Protein AF-A0A9P6JEP7-F1 (afdb_monomer_lite)

Organism: Mortierella alpina (NCBI:txid64518)

pLDDT: mean 87.87, std 16.1, range [38.59, 98.5]

Foldseek 3Di:
DFKWKAPPVPPFTFTQDDDPPCVCVVDDVPDDDDRDDDQLDAWFKMKMKDWDQDQDDQGDIDMDIDIDTDPHHLFGKDKHFGDQDASPDDPHHDADHHNDPPDCRVVVVVVVTDIDMDTHDRPPPPPPPDDDDDDD

Structure (mmCIF, N/CA/C/O backbone):
data_AF-A0A9P6JEP7-F1
#
_entry.id   AF-A0A9P6JEP7-F1
#
loop_
_atom_site.group_PDB
_atom_site.id
_atom_site.type_symbol
_atom_site.label_atom_id
_atom_site.label_alt_id
_atom_site.label_comp_id
_atom_site.label_asym_id
_atom_site.label_entity_id
_atom_site.label_seq_id
_atom_site.pdbx_PDB_ins_code
_atom_site.Cartn_x
_atom_site.Cartn_y
_atom_site.Cartn_z
_atom_site.occupancy
_atom_site.B_iso_or_equiv
_atom_site.auth_seq_id
_atom_site.auth_comp_id
_atom_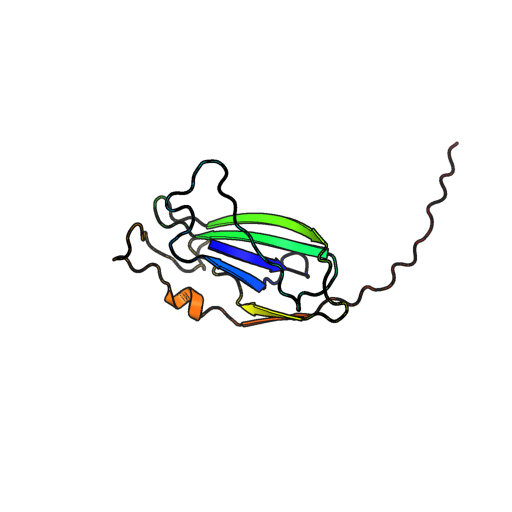site.auth_asym_id
_atom_site.auth_atom_id
_atom_site.pdbx_PDB_model_num
ATOM 1 N N . MET A 1 1 ? 1.579 0.032 -7.968 1.00 92.31 1 MET A N 1
ATOM 2 C CA . MET A 1 1 ? 1.018 1.164 -7.193 1.00 92.31 1 MET A CA 1
ATOM 3 C C . MET A 1 1 ? 0.014 0.610 -6.207 1.00 92.31 1 MET A C 1
ATOM 5 O O . MET A 1 1 ? -0.682 -0.345 -6.538 1.00 92.31 1 MET A O 1
ATOM 9 N N . GLY A 1 2 ? -0.042 1.158 -5.004 1.00 96.25 2 GLY A N 1
ATOM 10 C CA . GLY A 1 2 ? -0.957 0.710 -3.965 1.00 96.25 2 GLY A CA 1
ATOM 11 C C . GLY A 1 2 ? -1.581 1.881 -3.229 1.00 96.25 2 GLY A C 1
ATOM 12 O O . GLY A 1 2 ? -1.038 2.985 -3.230 1.00 96.25 2 GLY A O 1
ATOM 13 N N . TRP A 1 3 ? -2.714 1.603 -2.599 1.00 98.06 3 TRP A N 1
ATOM 14 C CA . TRP A 1 3 ? -3.351 2.493 -1.642 1.00 98.06 3 TRP A CA 1
ATOM 15 C C . TRP A 1 3 ? -3.611 1.729 -0.360 1.00 98.06 3 TRP A C 1
ATOM 17 O O . TRP A 1 3 ? -4.087 0.591 -0.413 1.00 98.06 3 TRP A O 1
ATOM 27 N N . ALA A 1 4 ? -3.286 2.340 0.770 1.00 98.44 4 ALA A N 1
ATOM 28 C CA . ALA A 1 4 ? -3.366 1.707 2.073 1.00 98.44 4 ALA A CA 1
ATOM 29 C C . ALA A 1 4 ? -3.980 2.639 3.116 1.00 98.44 4 ALA A C 1
ATOM 31 O O . ALA A 1 4 ? -3.931 3.862 2.979 1.00 98.44 4 ALA A O 1
ATOM 32 N N . LEU A 1 5 ? -4.543 2.034 4.158 1.00 98.19 5 LEU A N 1
ATOM 33 C CA . LEU A 1 5 ? -5.053 2.724 5.335 1.00 98.19 5 LEU A CA 1
ATOM 34 C C . LEU A 1 5 ? -4.262 2.318 6.572 1.00 98.19 5 LEU A C 1
ATOM 36 O O . LEU A 1 5 ? -3.891 1.154 6.730 1.00 98.19 5 LEU A O 1
ATOM 40 N N . SER A 1 6 ? -4.073 3.286 7.456 1.00 97.44 6 SER A N 1
ATOM 41 C CA . SER A 1 6 ? -3.509 3.130 8.791 1.00 97.44 6 SER A CA 1
ATOM 42 C C . SER A 1 6 ? -4.471 3.737 9.811 1.00 97.44 6 SER A C 1
ATOM 44 O O . SER A 1 6 ? -4.960 4.843 9.600 1.00 97.44 6 SER A O 1
ATOM 46 N N . TYR A 1 7 ? -4.685 3.066 10.944 1.00 96.00 7 TYR A N 1
ATOM 47 C CA . TYR A 1 7 ? -5.489 3.576 12.072 1.00 96.00 7 TYR A CA 1
ATOM 48 C C . TYR A 1 7 ? -4.652 3.808 13.343 1.00 96.00 7 TYR A C 1
ATOM 50 O O . TYR A 1 7 ? -5.186 3.977 14.442 1.00 96.00 7 TYR A O 1
ATOM 58 N N . ASP A 1 8 ? -3.326 3.778 13.216 1.00 94.50 8 ASP A N 1
ATOM 59 C CA . ASP A 1 8 ? -2.379 3.899 14.325 1.00 94.50 8 ASP A CA 1
ATOM 60 C C . ASP A 1 8 ? -1.229 4.868 14.021 1.00 94.50 8 ASP A C 1
ATOM 62 O O . ASP A 1 8 ? -0.097 4.659 14.462 1.00 94.50 8 ASP A O 1
ATOM 66 N N . ASP A 1 9 ? -1.555 5.953 13.315 1.00 94.25 9 ASP A N 1
ATOM 67 C CA . ASP A 1 9 ? -0.641 7.059 13.004 1.00 94.25 9 ASP A CA 1
ATOM 68 C C . ASP A 1 9 ? 0.551 6.638 12.121 1.00 94.25 9 ASP A C 1
ATOM 70 O O . ASP A 1 9 ? 1.662 7.145 12.244 1.00 94.25 9 ASP A O 1
ATOM 74 N N . GLY A 1 10 ? 0.315 5.687 11.214 1.00 94.88 10 GLY A N 1
ATOM 75 C CA . GLY A 1 10 ?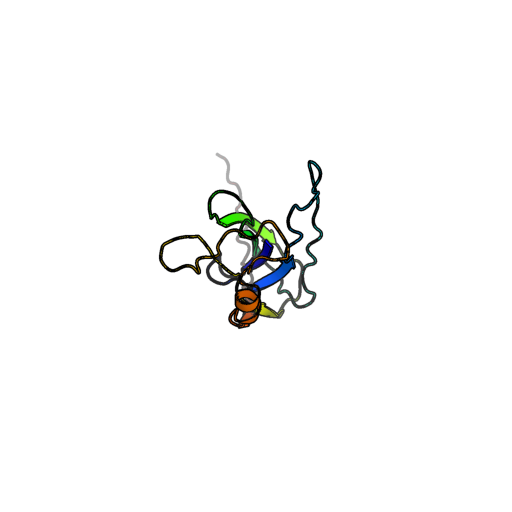 1.248 5.266 10.170 1.00 94.88 10 GLY A CA 1
ATOM 76 C C . GLY A 1 10 ? 2.164 4.113 10.571 1.00 94.88 10 GLY A C 1
ATOM 77 O O . GLY A 1 10 ? 3.126 3.831 9.854 1.00 94.88 10 GLY A O 1
ATOM 78 N N . LYS A 1 11 ? 1.890 3.441 11.696 1.00 95.31 11 LYS A N 1
ATOM 79 C CA . LYS A 1 11 ? 2.714 2.326 12.187 1.00 95.31 11 LYS A CA 1
ATOM 80 C C . LYS A 1 11 ? 2.372 1.025 11.474 1.00 95.31 11 LYS A C 1
ATOM 82 O O . LYS A 1 11 ? 3.273 0.252 11.156 1.00 95.31 11 LYS A O 1
ATOM 87 N N . THR A 1 12 ? 1.092 0.790 11.199 1.00 96.62 12 THR A N 1
ATOM 88 C CA . THR A 1 12 ? 0.620 -0.377 10.455 1.00 96.62 12 THR A CA 1
ATOM 89 C C . THR A 1 12 ? -0.275 0.025 9.294 1.00 96.62 12 THR A C 1
ATOM 91 O O . THR A 1 12 ? -1.050 0.972 9.366 1.00 96.62 12 THR A O 1
ATOM 94 N N . TRP A 1 13 ? -0.160 -0.714 8.192 1.00 97.88 13 TRP A N 1
ATOM 95 C CA . TRP A 1 13 ? -0.811 -0.376 6.933 1.00 97.88 13 TRP A CA 1
ATOM 96 C C . TRP A 1 13 ? -1.506 -1.592 6.347 1.00 97.88 13 TRP A C 1
ATOM 98 O O . TRP A 1 13 ? -0.879 -2.637 6.178 1.00 97.88 13 TRP A O 1
ATOM 108 N N . VAL A 1 14 ? -2.771 -1.428 5.963 1.00 98.19 14 VAL A N 1
ATOM 109 C CA . VAL A 1 14 ? -3.514 -2.428 5.191 1.00 98.19 14 VAL A CA 1
ATOM 110 C C . VAL A 1 14 ? -3.774 -1.885 3.800 1.00 98.19 14 VAL A C 1
ATOM 112 O O . VAL A 1 14 ? -4.394 -0.833 3.640 1.00 98.19 14 VAL A O 1
ATOM 115 N N . VAL A 1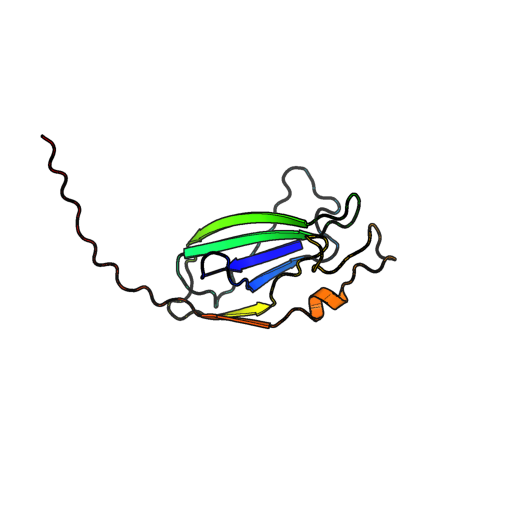 15 ? -3.308 -2.601 2.780 1.00 98.25 15 VAL A N 1
ATOM 116 C CA . VAL A 1 15 ? -3.584 -2.264 1.383 1.00 98.25 15 VAL A CA 1
ATOM 117 C C . VAL A 1 15 ? -5.061 -2.495 1.080 1.00 98.25 15 VAL A C 1
ATOM 119 O O . VAL A 1 15 ? -5.569 -3.601 1.240 1.00 98.25 15 VAL A O 1
ATOM 122 N N . ILE A 1 16 ? -5.731 -1.456 0.584 1.00 97.75 16 ILE A N 1
ATOM 123 C CA . ILE A 1 16 ? -7.146 -1.486 0.186 1.00 97.75 16 ILE A CA 1
ATOM 124 C C . ILE A 1 16 ? -7.337 -1.556 -1.331 1.00 97.75 16 ILE A C 1
ATOM 126 O O . ILE A 1 16 ? -8.401 -1.937 -1.812 1.00 97.75 16 ILE A O 1
ATOM 130 N N . LYS A 1 17 ? -6.303 -1.211 -2.107 1.00 96.75 17 LYS A N 1
ATOM 131 C CA . LYS A 1 17 ? -6.285 -1.386 -3.561 1.00 96.75 17 LYS A CA 1
ATOM 132 C C . LYS A 1 17 ? -4.853 -1.550 -4.050 1.00 96.75 17 LYS A C 1
ATOM 134 O O . LYS A 1 17 ? -3.962 -0.812 -3.639 1.00 96.75 17 LYS A O 1
ATOM 139 N N . THR A 1 18 ? -4.644 -2.483 -4.974 1.00 95.50 18 THR A N 1
ATOM 140 C CA . THR A 1 18 ? -3.383 -2.628 -5.710 1.00 95.50 18 THR A CA 1
ATOM 141 C C . THR A 1 18 ? -3.664 -2.431 -7.195 1.00 95.50 18 THR A C 1
ATOM 143 O O . THR A 1 18 ? -4.638 -2.965 -7.717 1.00 95.50 18 THR A O 1
ATOM 146 N N . LEU A 1 19 ? -2.818 -1.662 -7.876 1.00 93.38 19 LEU A N 1
ATOM 147 C CA . LEU A 1 19 ? -2.750 -1.618 -9.332 1.00 93.38 19 LEU A CA 1
ATOM 148 C C . LEU A 1 19 ? -1.377 -2.139 -9.752 1.00 93.38 19 LEU A C 1
ATOM 150 O O . LEU A 1 19 ? -0.346 -1.604 -9.331 1.00 93.38 19 LEU A O 1
ATOM 154 N N . ILE A 1 20 ? -1.371 -3.192 -10.561 1.00 91.19 20 ILE A N 1
ATOM 155 C CA . ILE A 1 20 ? -0.160 -3.871 -11.020 1.00 91.19 20 ILE A CA 1
ATOM 156 C C . ILE A 1 20 ? 0.042 -3.530 -12.494 1.00 91.19 20 ILE A C 1
ATOM 158 O O . ILE A 1 20 ? -0.917 -3.535 -13.261 1.00 91.19 20 ILE A O 1
ATOM 162 N N . ARG A 1 21 ? 1.286 -3.197 -12.866 1.00 86.69 21 ARG A N 1
ATOM 163 C CA . ARG A 1 21 ? 1.758 -2.842 -14.222 1.00 86.69 21 ARG A CA 1
ATOM 164 C C . ARG A 1 21 ? 1.173 -1.598 -14.888 1.00 86.69 21 ARG A C 1
ATOM 166 O O . ARG A 1 21 ? 1.917 -0.830 -15.484 1.00 86.69 21 ARG A O 1
ATOM 173 N N . SER A 1 22 ? -0.124 -1.353 -14.794 1.00 85.56 22 SER A N 1
ATOM 174 C CA . SER A 1 22 ? -0.825 -0.274 -15.507 1.00 85.56 22 SER A CA 1
ATOM 175 C C . SER A 1 22 ? -0.768 1.087 -14.802 1.00 85.56 22 SER A C 1
ATOM 177 O O . SER A 1 22 ? -1.519 2.002 -15.126 1.00 85.56 22 SER A O 1
ATOM 179 N N . CYS A 1 23 ? 0.144 1.253 -13.843 1.00 86.12 23 CYS A N 1
ATOM 180 C CA . CYS A 1 23 ? 0.295 2.493 -13.084 1.00 86.12 23 CYS A CA 1
ATOM 181 C C . CYS A 1 23 ? 0.851 3.584 -13.996 1.00 86.12 23 CYS A C 1
ATOM 183 O O . CYS A 1 23 ? 1.963 3.445 -14.496 1.00 86.12 23 CYS A O 1
ATOM 185 N N . PHE A 1 24 ? 0.071 4.640 -14.230 1.00 85.50 24 PHE A N 1
ATOM 186 C CA . PHE A 1 24 ? 0.404 5.755 -15.126 1.00 85.50 24 PHE A CA 1
ATOM 187 C C . PHE A 1 24 ? 0.683 5.398 -16.595 1.00 85.50 24 PHE A C 1
ATOM 189 O O . PHE A 1 24 ? 0.985 6.289 -17.389 1.00 85.50 24 PHE A O 1
ATOM 196 N N . ARG A 1 25 ? 0.528 4.133 -17.006 1.00 82.81 25 ARG A N 1
ATOM 197 C CA . ARG A 1 25 ? 0.664 3.749 -18.416 1.00 82.81 25 ARG A CA 1
ATOM 198 C C . ARG A 1 25 ? -0.441 4.426 -19.227 1.00 82.81 25 ARG A C 1
ATOM 200 O O . ARG A 1 25 ? -1.618 4.151 -19.019 1.00 82.81 25 ARG A O 1
ATOM 207 N N . GLY A 1 26 ? -0.053 5.337 -20.119 1.00 80.75 26 GLY A N 1
ATOM 208 C CA . GLY A 1 26 ? -0.993 6.132 -20.915 1.00 80.75 26 GLY A CA 1
ATOM 209 C C . GLY A 1 26 ? -1.809 7.144 -20.103 1.00 80.75 26 GLY A C 1
ATOM 210 O O . GLY A 1 26 ? -2.829 7.635 -20.591 1.00 80.75 26 GLY A O 1
ATOM 211 N N . ALA A 1 27 ? -1.397 7.457 -18.869 1.00 84.31 27 ALA A N 1
ATOM 212 C CA . ALA A 1 27 ? -2.086 8.454 -18.062 1.00 84.31 27 ALA A CA 1
ATOM 213 C C . ALA A 1 27 ? -1.981 9.840 -18.707 1.00 84.31 27 ALA A C 1
ATOM 215 O O . ALA A 1 27 ? -0.900 10.325 -19.037 1.00 84.31 27 ALA A O 1
ATOM 216 N N . LYS A 1 28 ? -3.134 10.492 -18.858 1.00 84.88 28 LYS A N 1
ATOM 217 C CA . LYS A 1 28 ? -3.214 11.904 -19.235 1.00 84.88 28 LYS A CA 1
ATOM 218 C C . LYS A 1 28 ? -2.860 12.778 -18.031 1.00 84.88 28 LYS A C 1
ATOM 220 O O . LYS A 1 28 ? -2.938 12.337 -16.882 1.00 84.88 28 LYS A O 1
ATOM 225 N N . LYS A 1 29 ? -2.544 14.048 -18.294 1.00 81.06 29 LYS A N 1
ATOM 226 C CA . LYS A 1 29 ? -2.489 15.079 -17.250 1.00 81.06 29 LYS A CA 1
ATOM 227 C C . LYS A 1 29 ? -3.804 15.033 -16.450 1.00 81.06 29 LYS A C 1
ATOM 229 O O . LYS A 1 29 ? -4.873 15.062 -17.054 1.00 81.06 29 LYS A O 1
ATOM 234 N N . ASN A 1 30 ? -3.709 14.932 -15.122 1.00 83.50 30 ASN A N 1
ATOM 235 C CA . ASN A 1 30 ? -4.835 14.794 -14.179 1.00 83.50 30 ASN A CA 1
ATOM 236 C C . ASN A 1 30 ? -5.578 13.441 -14.216 1.00 83.50 30 ASN A C 1
ATOM 238 O O . ASN A 1 30 ? -6.796 13.393 -14.043 1.00 83.50 30 ASN A O 1
ATOM 242 N N . ALA A 1 31 ? -4.873 12.331 -14.448 1.00 86.31 31 ALA A N 1
ATOM 243 C CA . ALA A 1 31 ? -5.462 11.001 -14.300 1.00 86.31 31 ALA A CA 1
ATOM 244 C C . ALA A 1 31 ? -6.019 10.781 -12.878 1.00 86.31 31 ALA A C 1
ATOM 246 O O . ALA A 1 31 ? -5.326 11.011 -11.889 1.00 86.31 31 ALA A O 1
ATOM 247 N N . ASN A 1 32 ? -7.256 10.287 -12.796 1.00 90.00 32 ASN A N 1
ATOM 248 C CA . ASN A 1 32 ? -7.944 9.997 -11.540 1.00 90.00 32 ASN A CA 1
ATOM 249 C C . ASN A 1 32 ? -8.027 8.486 -11.304 1.00 90.00 32 ASN A C 1
ATOM 251 O O . ASN A 1 32 ? -8.260 7.717 -12.237 1.00 90.00 32 ASN A O 1
ATOM 255 N N . TYR A 1 33 ? -7.900 8.066 -10.045 1.00 91.50 33 TYR A N 1
ATOM 256 C CA . TYR A 1 33 ? -8.073 6.674 -9.635 1.00 91.50 33 TYR A CA 1
ATOM 257 C C . TYR A 1 33 ? -9.140 6.576 -8.548 1.00 91.50 33 TYR A C 1
ATOM 259 O O . TYR A 1 33 ? -8.996 7.152 -7.474 1.00 91.50 33 TYR A O 1
ATOM 267 N N . THR A 1 34 ? -10.188 5.792 -8.792 1.00 94.25 34 THR A N 1
ATOM 268 C CA . THR A 1 34 ? -11.193 5.489 -7.767 1.00 94.25 34 THR A CA 1
ATOM 269 C C . THR A 1 34 ? -10.647 4.453 -6.794 1.00 94.25 34 THR A C 1
ATOM 271 O O . THR A 1 34 ? -10.313 3.336 -7.202 1.00 94.25 34 THR A O 1
ATOM 274 N N . VAL A 1 35 ? -10.571 4.795 -5.512 1.00 95.50 35 VAL A N 1
ATOM 275 C CA . VAL A 1 35 ? -10.124 3.891 -4.447 1.00 95.50 35 VAL A CA 1
ATOM 276 C C . VAL A 1 35 ? -11.287 3.692 -3.474 1.00 95.50 35 VAL A C 1
ATOM 278 O O . VAL A 1 35 ? -11.519 4.553 -2.629 1.00 95.50 35 VAL A O 1
ATOM 281 N N . PRO A 1 36 ? -12.077 2.613 -3.617 1.00 95.00 36 PRO A N 1
ATOM 282 C CA . PRO A 1 36 ? -13.205 2.379 -2.729 1.00 95.00 36 PRO A CA 1
ATOM 283 C C . PRO A 1 36 ? -12.711 2.010 -1.329 1.00 95.00 36 PRO A C 1
ATOM 285 O O . PRO A 1 36 ? -11.833 1.160 -1.175 1.00 95.00 36 PRO A O 1
ATOM 288 N N . ILE A 1 37 ? -13.308 2.622 -0.307 1.00 96.00 37 ILE A N 1
ATOM 289 C CA . ILE A 1 37 ? -13.096 2.214 1.081 1.00 96.00 37 ILE A CA 1
ATOM 290 C C . ILE A 1 37 ? -13.836 0.885 1.310 1.00 96.00 37 ILE A C 1
ATOM 292 O O . ILE A 1 37 ? -15.030 0.798 1.004 1.00 96.00 37 ILE A O 1
ATOM 296 N N . PRO A 1 38 ? -13.172 -0.166 1.826 1.00 95.81 38 PRO A N 1
ATOM 297 C CA . PRO A 1 38 ? -13.829 -1.441 2.098 1.00 95.81 38 PRO A CA 1
ATOM 298 C C . PRO A 1 38 ? -14.972 -1.294 3.107 1.00 95.81 38 PRO A C 1
ATOM 300 O O . PRO A 1 38 ? -14.832 -0.604 4.112 1.00 95.81 38 PRO A O 1
ATOM 303 N N . LYS A 1 39 ? -16.089 -2.001 2.892 1.00 93.81 39 LYS A N 1
ATOM 304 C CA . LYS A 1 39 ? -17.285 -1.906 3.758 1.00 93.81 39 LYS A CA 1
ATOM 305 C C . LYS A 1 39 ? -17.023 -2.250 5.232 1.00 93.81 39 LYS A C 1
ATOM 307 O O . LYS A 1 39 ? -17.740 -1.762 6.098 1.00 93.81 39 LYS A O 1
ATOM 312 N N . GLY A 1 40 ? -16.029 -3.098 5.505 1.00 94.31 40 GLY A N 1
ATOM 313 C CA . GLY A 1 40 ? -15.624 -3.481 6.861 1.00 94.31 40 GLY A CA 1
ATOM 314 C C . GLY A 1 40 ? -14.716 -2.467 7.561 1.00 94.31 40 GLY A C 1
ATOM 315 O O . GLY A 1 40 ? -14.414 -2.655 8.737 1.00 94.31 40 GLY A O 1
ATOM 316 N N . ALA A 1 41 ? -14.278 -1.408 6.869 1.00 96.44 41 ALA A N 1
ATOM 317 C CA . ALA A 1 41 ? -13.363 -0.424 7.425 1.00 96.44 41 ALA A CA 1
ATOM 318 C C . ALA A 1 41 ? -13.946 0.211 8.704 1.00 96.44 41 ALA A C 1
ATOM 320 O O . ALA A 1 41 ? -15.120 0.599 8.722 1.00 96.44 41 ALA A O 1
ATOM 321 N N . PRO A 1 42 ? -13.152 0.312 9.781 1.00 96.38 42 PRO A N 1
ATOM 322 C CA . PRO A 1 42 ? -13.611 0.959 10.995 1.00 96.38 42 PRO A CA 1
ATOM 323 C C . PRO A 1 42 ? -13.810 2.468 10.829 1.00 96.38 42 PRO A C 1
ATOM 325 O O . PRO A 1 42 ? -13.108 3.120 10.054 1.00 96.38 42 PRO A O 1
ATOM 328 N N . SER A 1 43 ? -14.753 3.024 11.586 1.00 95.94 43 SER A N 1
ATOM 329 C CA . SER A 1 43 ? -14.928 4.475 11.685 1.00 95.94 43 SER A CA 1
ATOM 330 C C . SER A 1 43 ? -13.778 5.148 12.431 1.00 95.94 43 SER A C 1
ATOM 332 O O . SER A 1 43 ? -13.224 4.583 13.375 1.00 95.94 43 SER A O 1
ATOM 334 N N . GLY A 1 44 ? -13.481 6.394 12.059 1.00 94.88 44 GLY A N 1
ATOM 335 C CA . GLY A 1 44 ? -12.591 7.287 12.801 1.00 94.88 44 GLY A CA 1
ATOM 336 C C . GLY A 1 44 ? -11.417 7.824 11.986 1.00 94.88 44 GLY A C 1
ATOM 337 O O . GLY A 1 44 ? -11.350 7.662 10.766 1.00 94.88 44 GLY A O 1
ATOM 338 N N . LYS A 1 45 ? -10.489 8.484 12.691 1.00 96.12 45 LYS A N 1
ATOM 339 C CA . LYS A 1 45 ? -9.267 9.041 12.101 1.00 96.12 45 LYS A CA 1
ATOM 340 C C . LYS A 1 45 ? -8.390 7.927 11.539 1.00 96.12 45 LYS A C 1
ATOM 342 O O . LYS A 1 45 ? -8.108 6.949 12.233 1.00 96.12 45 LYS A O 1
ATOM 347 N N . ALA A 1 46 ? -7.945 8.116 10.308 1.00 96.94 46 ALA A N 1
ATOM 348 C CA . ALA A 1 46 ? -7.036 7.223 9.618 1.00 96.94 46 ALA A CA 1
ATOM 349 C C . ALA A 1 46 ? -6.041 8.034 8.785 1.00 96.94 46 ALA A C 1
ATOM 351 O O . ALA A 1 46 ? -6.305 9.176 8.414 1.00 96.94 46 ALA A O 1
ATOM 352 N N . VAL A 1 47 ? -4.915 7.417 8.452 1.00 98.12 47 VAL A N 1
ATOM 353 C CA . VAL A 1 47 ? -3.984 7.940 7.454 1.00 98.12 47 VAL A CA 1
ATOM 354 C C . VAL A 1 47 ? -4.180 7.138 6.178 1.00 98.12 47 VAL A C 1
ATOM 356 O O . VAL A 1 47 ? -4.140 5.905 6.191 1.00 98.12 47 VAL A O 1
ATOM 359 N N . PHE A 1 48 ? -4.403 7.837 5.074 1.00 98.31 48 PHE A N 1
ATOM 360 C CA . PHE A 1 48 ? -4.426 7.274 3.735 1.00 98.31 48 PHE A CA 1
ATOM 361 C C . PHE A 1 48 ? -3.060 7.438 3.088 1.00 98.31 48 PHE A C 1
ATOM 363 O O . PHE A 1 48 ? -2.528 8.542 3.052 1.00 98.31 48 PHE A O 1
ATOM 370 N N . MET A 1 49 ? -2.511 6.357 2.543 1.00 98.50 49 MET A N 1
ATOM 371 C CA . MET A 1 49 ? -1.253 6.377 1.804 1.00 98.50 49 MET A CA 1
ATOM 372 C C . MET A 1 49 ? -1.485 5.947 0.366 1.00 98.50 49 MET A C 1
ATOM 374 O O . MET A 1 49 ? -2.126 4.929 0.101 1.00 98.50 49 MET A O 1
ATOM 378 N N . TRP A 1 50 ? -0.889 6.691 -0.556 1.00 97.31 50 TRP A N 1
ATOM 379 C CA . TRP A 1 50 ? -0.624 6.253 -1.917 1.00 97.31 50 TRP A CA 1
ATOM 380 C C . TRP A 1 50 ? 0.865 5.944 -2.050 1.00 97.31 50 TRP A C 1
ATOM 382 O O . TRP A 1 50 ? 1.684 6.740 -1.606 1.00 97.31 50 TRP A O 1
ATOM 392 N N . LEU A 1 51 ? 1.206 4.820 -2.687 1.00 96.88 51 LEU A N 1
ATOM 393 C CA . LEU A 1 51 ? 2.592 4.472 -2.998 1.00 96.88 51 LEU A CA 1
ATOM 394 C C . LEU A 1 51 ? 2.778 3.902 -4.408 1.00 96.88 51 LEU A C 1
ATOM 396 O O . LEU A 1 51 ? 1.906 3.212 -4.953 1.00 96.88 51 LEU A O 1
ATOM 400 N N . TRP A 1 52 ? 3.956 4.116 -4.986 1.00 95.38 52 TRP A N 1
ATOM 401 C CA . TRP A 1 52 ? 4.315 3.639 -6.315 1.00 95.38 52 TRP A CA 1
ATOM 402 C C . TRP A 1 52 ? 5.798 3.260 -6.422 1.00 95.38 52 TRP A C 1
ATOM 404 O O . TRP A 1 52 ? 6.672 4.116 -6.374 1.00 95.38 52 TRP A O 1
ATOM 414 N N . ASN A 1 53 ? 6.050 1.964 -6.637 1.00 94.50 53 ASN A N 1
ATOM 415 C CA . ASN A 1 53 ? 7.331 1.446 -7.127 1.00 94.50 53 ASN A CA 1
ATOM 416 C C . ASN A 1 53 ? 7.385 1.661 -8.649 1.00 94.50 53 ASN A C 1
ATOM 418 O O . ASN A 1 53 ? 6.548 1.101 -9.373 1.00 94.50 53 ASN A O 1
ATOM 422 N N . ASN A 1 54 ? 8.302 2.500 -9.135 1.00 92.81 54 ASN A N 1
ATOM 423 C CA . ASN A 1 54 ? 8.339 2.906 -10.541 1.00 92.81 54 ASN A CA 1
ATOM 424 C C . ASN A 1 54 ? 8.914 1.819 -11.470 1.00 92.81 54 ASN A C 1
ATOM 426 O O . ASN A 1 54 ? 9.841 1.090 -11.127 1.00 92.81 54 ASN A O 1
ATOM 430 N N . ALA A 1 55 ? 8.384 1.724 -12.693 1.00 92.12 55 ALA A N 1
ATOM 431 C CA . ALA A 1 55 ? 8.793 0.691 -13.653 1.00 92.12 55 ALA A CA 1
ATOM 432 C C . ALA A 1 55 ? 10.116 0.998 -14.376 1.00 92.12 55 ALA A C 1
ATOM 434 O O . ALA A 1 55 ? 10.825 0.075 -14.767 1.00 92.12 55 ALA A O 1
ATOM 435 N N . SER A 1 56 ? 10.449 2.277 -14.566 1.00 90.19 56 SER A N 1
ATOM 436 C CA . SER A 1 56 ? 11.583 2.721 -15.398 1.00 90.19 56 SER A CA 1
ATOM 437 C C . SER A 1 56 ? 12.196 4.010 -14.857 1.00 90.19 56 SER A C 1
ATOM 439 O O . SER A 1 56 ? 11.496 4.769 -14.182 1.00 90.19 56 SER A O 1
ATOM 441 N N . GLY A 1 57 ? 13.482 4.242 -15.128 1.00 90.00 57 GLY A N 1
ATOM 442 C CA . GLY A 1 57 ? 14.266 5.355 -14.590 1.00 90.00 57 GLY A CA 1
ATOM 443 C C . GLY A 1 57 ? 15.045 4.976 -13.325 1.00 90.00 57 GLY A C 1
ATOM 444 O O . GLY A 1 57 ? 15.306 3.803 -13.051 1.00 90.00 57 GLY A O 1
ATOM 445 N N . VAL A 1 58 ? 15.374 5.956 -12.486 1.00 90.94 58 VAL A N 1
ATOM 446 C CA . VAL A 1 58 ? 16.030 5.682 -11.194 1.00 90.94 58 VAL A CA 1
ATOM 447 C C . VAL A 1 58 ? 15.117 4.805 -10.332 1.00 90.94 58 VAL A C 1
ATOM 449 O O . VAL A 1 58 ? 13.901 4.970 -10.359 1.00 90.94 58 VAL A O 1
ATOM 452 N N . ARG A 1 59 ? 15.671 3.804 -9.640 1.00 93.31 59 ARG A N 1
ATOM 453 C CA . ARG A 1 59 ? 14.887 2.862 -8.829 1.00 93.31 59 ARG A CA 1
ATOM 454 C C . ARG A 1 59 ? 14.400 3.575 -7.571 1.00 93.31 59 ARG A C 1
ATOM 456 O O . ARG A 1 59 ? 15.186 3.808 -6.661 1.00 93.31 59 ARG A O 1
ATOM 463 N N . GLU A 1 60 ? 13.119 3.933 -7.549 1.00 92.19 60 GLU A N 1
ATOM 464 C CA . GLU A 1 60 ? 12.547 4.822 -6.540 1.00 92.19 60 GLU A CA 1
ATOM 465 C C . GLU A 1 60 ? 11.178 4.335 -6.056 1.00 92.19 60 GLU A C 1
ATOM 467 O O . GLU A 1 60 ? 10.380 3.735 -6.787 1.00 92.19 60 GLU A O 1
ATOM 472 N N . LEU A 1 61 ? 10.889 4.673 -4.804 1.00 94.69 61 LEU A N 1
ATOM 473 C CA . LEU A 1 61 ? 9.566 4.586 -4.216 1.00 94.69 61 LEU A CA 1
ATOM 474 C C . LEU A 1 61 ? 8.994 5.995 -4.076 1.00 94.69 61 LEU A C 1
ATOM 476 O O . LEU A 1 61 ? 9.527 6.822 -3.341 1.00 94.69 61 LEU A O 1
ATOM 480 N N . TYR A 1 62 ? 7.857 6.235 -4.717 1.00 95.25 62 TYR A N 1
ATOM 481 C CA . TYR A 1 62 ? 7.062 7.440 -4.506 1.00 95.25 62 TYR A CA 1
ATOM 482 C C . TYR A 1 62 ? 5.985 7.149 -3.466 1.00 95.25 62 TYR A C 1
ATOM 484 O O . TYR A 1 62 ? 5.332 6.106 -3.540 1.00 95.25 62 TYR A O 1
ATOM 492 N N . SER A 1 63 ? 5.773 8.062 -2.519 1.00 97.25 63 SER A N 1
ATOM 493 C CA . SER A 1 63 ? 4.708 7.942 -1.522 1.00 97.25 63 SER A CA 1
ATOM 494 C C . SER A 1 63 ? 4.169 9.308 -1.112 1.00 97.25 63 SER A C 1
ATOM 496 O O . SER A 1 63 ? 4.927 10.269 -1.006 1.00 97.25 63 SER A O 1
ATOM 498 N N . ASN A 1 64 ? 2.861 9.387 -0.871 1.00 97.62 64 ASN A N 1
ATOM 499 C CA . ASN A 1 64 ? 2.226 10.534 -0.230 1.00 97.62 64 ASN A CA 1
ATOM 500 C C . ASN A 1 64 ? 1.152 10.061 0.753 1.00 97.62 64 ASN A C 1
ATOM 502 O O . ASN A 1 64 ? 0.423 9.104 0.467 1.00 97.62 64 ASN A O 1
ATOM 506 N N . CYS A 1 65 ? 1.021 10.777 1.867 1.00 98.12 65 CYS A N 1
ATOM 507 C CA . CYS A 1 65 ? 0.040 10.498 2.908 1.00 98.12 65 CYS A CA 1
ATOM 508 C C . CYS A 1 65 ? -0.969 11.644 3.043 1.00 98.12 65 CYS A C 1
ATOM 510 O O . CYS A 1 65 ? -0.655 12.800 2.760 1.00 98.12 65 CYS A O 1
ATOM 512 N N . ALA A 1 66 ? -2.177 11.315 3.489 1.00 98.19 66 ALA A N 1
ATOM 513 C CA . ALA A 1 66 ? -3.212 12.275 3.840 1.00 98.19 66 ALA A CA 1
ATOM 514 C C . ALA A 1 66 ? -3.947 11.817 5.102 1.00 98.19 66 ALA A C 1
ATOM 516 O O . ALA A 1 66 ? -4.350 10.655 5.199 1.00 98.19 66 ALA A O 1
ATOM 517 N N . ASP A 1 67 ? -4.158 12.738 6.036 1.00 98.12 67 ASP A N 1
ATOM 518 C CA . ASP A 1 67 ? -5.032 12.508 7.181 1.00 98.12 67 ASP A CA 1
ATOM 519 C C . ASP A 1 67 ? -6.489 12.564 6.725 1.00 98.12 67 ASP A C 1
ATOM 521 O O . ASP A 1 67 ? -6.909 13.503 6.043 1.00 98.12 67 ASP A O 1
ATOM 525 N N . ILE A 1 68 ? -7.264 11.546 7.088 1.00 97.31 68 ILE A N 1
ATOM 526 C CA . ILE A 1 68 ? -8.668 11.413 6.704 1.00 97.31 68 ILE A CA 1
ATOM 527 C C . ILE A 1 68 ? -9.520 10.940 7.882 1.00 97.31 68 ILE A C 1
ATOM 529 O O . ILE A 1 68 ? -9.026 10.415 8.882 1.00 97.31 68 ILE A O 1
ATOM 533 N N . GLU A 1 69 ? -10.833 11.080 7.740 1.00 96.81 69 GLU A N 1
ATOM 534 C CA . GLU A 1 69 ? -11.808 10.479 8.642 1.00 96.81 69 GLU A CA 1
ATOM 535 C C . GLU A 1 69 ? -12.695 9.511 7.857 1.00 96.81 69 GLU A C 1
ATOM 537 O O . GLU A 1 69 ? -13.353 9.889 6.886 1.00 96.81 69 GLU A O 1
ATOM 542 N N . ILE A 1 70 ? -12.683 8.240 8.259 1.00 96.44 70 ILE A N 1
ATOM 543 C CA . ILE A 1 70 ? -13.496 7.194 7.643 1.00 96.44 70 ILE A CA 1
ATOM 544 C C . ILE A 1 70 ? -14.854 7.140 8.342 1.00 96.44 70 ILE A C 1
ATOM 546 O O . ILE A 1 70 ? -14.936 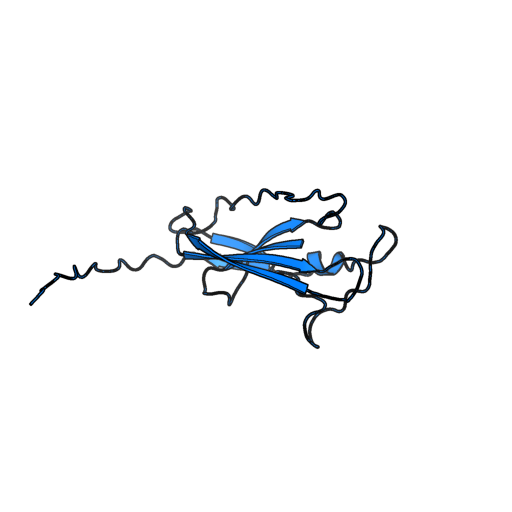6.939 9.555 1.00 96.44 70 ILE A O 1
ATOM 550 N N . GLN A 1 71 ? -15.923 7.261 7.557 1.00 95.25 71 GLN A N 1
ATOM 551 C CA . GLN A 1 71 ? -17.291 6.961 7.979 1.00 95.25 71 GLN A CA 1
ATOM 552 C C . GLN A 1 71 ? -17.578 5.482 7.685 1.00 95.25 71 GLN A C 1
ATOM 554 O O . GLN A 1 71 ? -18.016 5.127 6.592 1.00 95.25 71 GLN A O 1
ATOM 559 N N . GLY A 1 72 ? -17.238 4.611 8.634 1.00 93.81 72 GLY A N 1
ATOM 560 C CA . GLY A 1 72 ? -17.279 3.158 8.486 1.00 93.81 72 GLY A CA 1
ATOM 561 C C . GLY A 1 72 ? -18.146 2.468 9.540 1.00 93.81 72 GLY A C 1
ATOM 562 O O . GLY A 1 72 ? -19.191 2.973 9.951 1.00 93.81 72 GLY A O 1
ATOM 563 N N . GLN A 1 73 ? -17.708 1.288 9.978 1.00 93.25 73 GLN A N 1
ATOM 564 C CA . GLN A 1 73 ? -18.372 0.506 11.027 1.00 93.25 73 GLN A CA 1
ATOM 565 C C . GLN A 1 73 ? -17.767 0.816 12.404 1.00 93.25 73 GLN A C 1
ATOM 567 O O . GLN A 1 73 ? -16.545 0.888 12.541 1.00 93.25 73 GLN A O 1
ATOM 572 N N . ALA A 1 74 ? -18.596 0.945 13.445 1.00 88.81 74 ALA A N 1
ATOM 573 C CA . ALA A 1 74 ? -18.124 1.240 14.806 1.00 88.81 74 ALA A CA 1
ATOM 574 C C . ALA A 1 74 ? -17.160 0.165 15.350 1.00 88.81 74 ALA A C 1
ATOM 576 O O . ALA A 1 74 ? -16.112 0.498 15.896 1.00 88.81 74 ALA A O 1
ATOM 577 N N . ASP A 1 75 ? -17.472 -1.113 15.115 1.00 88.44 75 ASP A N 1
ATOM 578 C CA . ASP A 1 75 ? -16.620 -2.264 15.449 1.00 88.44 75 ASP A CA 1
ATOM 579 C C . ASP A 1 75 ? -15.966 -2.867 14.188 1.00 88.44 75 ASP A C 1
ATOM 581 O O . ASP A 1 75 ? -15.762 -4.079 14.074 1.00 88.44 75 ASP A O 1
ATOM 585 N N . GLY A 1 76 ? -15.678 -2.009 13.202 1.00 94.62 76 GLY A N 1
ATOM 586 C CA . GLY A 1 76 ? -15.104 -2.416 11.926 1.00 94.62 76 GLY A CA 1
ATOM 587 C C . GLY A 1 76 ? -13.734 -3.075 12.063 1.00 94.62 76 GLY A C 1
ATOM 588 O O . GLY A 1 76 ? -12.950 -2.794 12.978 1.00 94.62 76 GLY A O 1
ATOM 589 N N . LYS A 1 77 ? -13.442 -3.953 11.108 1.00 95.31 77 LYS A N 1
ATOM 590 C CA . LYS A 1 77 ? -12.171 -4.655 10.973 1.00 95.31 77 LYS A CA 1
ATOM 591 C C . LYS A 1 77 ? -11.741 -4.614 9.522 1.00 95.31 77 LYS A C 1
ATOM 593 O O . LYS A 1 77 ? -12.529 -4.892 8.619 1.00 95.31 77 LYS A O 1
ATOM 598 N N . LEU A 1 78 ? -10.474 -4.295 9.315 1.00 95.75 78 LEU A N 1
ATOM 599 C CA . LEU A 1 78 ? -9.865 -4.266 8.002 1.00 95.75 78 LEU A CA 1
ATOM 600 C C . LEU A 1 78 ? -8.754 -5.311 7.952 1.00 95.75 78 LEU A C 1
ATOM 602 O O . LEU A 1 78 ? -7.708 -5.138 8.573 1.00 95.75 78 LEU A O 1
ATOM 606 N N . THR A 1 79 ? -9.006 -6.389 7.217 1.00 96.62 79 THR A N 1
ATOM 607 C CA . THR A 1 79 ? -8.030 -7.443 6.925 1.00 96.62 79 THR A CA 1
ATOM 608 C C . THR A 1 79 ? -7.536 -7.286 5.496 1.00 96.62 79 THR A C 1
ATOM 610 O O . THR A 1 79 ? -8.314 -7.002 4.585 1.00 96.62 79 THR A O 1
ATOM 613 N N . GLY A 1 80 ? -6.238 -7.465 5.301 1.00 96.50 80 GLY A N 1
ATOM 614 C CA . GLY A 1 80 ? -5.601 -7.422 3.996 1.00 96.50 80 GLY A CA 1
ATOM 615 C C . GLY A 1 80 ? -4.116 -7.698 4.143 1.00 96.50 80 GLY A C 1
ATOM 616 O O . GLY A 1 80 ? -3.699 -8.402 5.054 1.00 96.50 80 GLY A O 1
ATOM 617 N N . VAL A 1 81 ? -3.306 -7.123 3.265 1.00 98.06 81 VAL A N 1
ATOM 618 C CA . VAL A 1 81 ? -1.851 -7.308 3.283 1.00 98.06 81 VAL A CA 1
ATOM 619 C C . VAL A 1 81 ? -1.128 -5.986 3.491 1.00 98.06 81 VAL A C 1
ATOM 621 O O . VAL A 1 81 ? -1.652 -4.920 3.157 1.00 98.06 81 VAL A O 1
ATOM 624 N N . VAL A 1 82 ? 0.094 -6.057 4.011 1.00 97.94 82 VAL A N 1
ATOM 625 C CA . VAL A 1 82 ? 0.989 -4.896 4.119 1.00 97.94 82 VAL A CA 1
ATOM 626 C C . VAL A 1 82 ? 1.372 -4.356 2.729 1.00 97.94 82 VAL A C 1
ATOM 628 O O . VAL A 1 82 ? 1.330 -5.105 1.751 1.00 97.94 82 VAL A O 1
ATOM 631 N N . PRO A 1 83 ? 1.734 -3.069 2.576 1.00 97.25 83 PRO A N 1
ATOM 632 C CA . PRO A 1 83 ? 2.242 -2.536 1.311 1.00 97.25 83 PRO A CA 1
ATOM 633 C C . PRO A 1 83 ? 3.599 -3.150 0.939 1.00 97.25 83 PRO A C 1
ATOM 635 O O . PRO A 1 83 ? 4.412 -3.455 1.809 1.00 97.25 83 PRO A O 1
ATOM 638 N N . LEU A 1 84 ? 3.865 -3.303 -0.364 1.00 96.44 84 LEU A N 1
ATOM 639 C CA . LEU A 1 84 ? 5.203 -3.661 -0.846 1.00 96.44 84 LEU A CA 1
ATOM 640 C C . LEU A 1 84 ? 6.065 -2.401 -0.947 1.00 96.44 84 LEU A C 1
ATOM 642 O O . LEU A 1 84 ? 5.865 -1.588 -1.854 1.00 96.44 84 LEU A O 1
ATOM 646 N N . ILE A 1 85 ? 7.024 -2.282 -0.036 1.00 95.44 85 ILE A N 1
ATOM 647 C CA . ILE A 1 85 ? 8.067 -1.255 -0.041 1.00 95.44 85 ILE A CA 1
ATOM 648 C C . ILE A 1 85 ? 9.291 -1.846 -0.746 1.00 95.44 85 ILE A C 1
ATOM 650 O O . ILE A 1 85 ? 9.889 -2.802 -0.254 1.00 95.44 85 ILE A O 1
ATOM 654 N N . ALA A 1 86 ? 9.628 -1.311 -1.915 1.00 95.50 86 ALA A N 1
ATOM 655 C CA . ALA A 1 86 ? 10.769 -1.741 -2.715 1.00 95.50 86 ALA A CA 1
ATOM 656 C C . ALA A 1 86 ? 11.616 -0.530 -3.103 1.00 95.50 86 ALA A C 1
ATOM 658 O O . ALA A 1 86 ? 11.097 0.583 -3.164 1.00 95.50 86 ALA A O 1
ATOM 659 N N . ASN A 1 87 ? 12.900 -0.749 -3.389 1.00 94.75 87 ASN A N 1
ATOM 660 C CA . ASN A 1 87 ? 13.827 0.300 -3.832 1.00 94.75 87 ASN A CA 1
ATOM 661 C C . ASN A 1 87 ? 13.882 1.536 -2.902 1.00 94.75 87 ASN A C 1
ATOM 663 O O . ASN A 1 87 ? 14.063 2.662 -3.360 1.00 94.75 87 ASN A O 1
ATOM 667 N N . TYR A 1 88 ? 13.707 1.336 -1.595 1.00 94.12 88 TYR A N 1
ATOM 668 C CA . TYR A 1 88 ? 13.766 2.376 -0.571 1.00 94.12 88 TYR A CA 1
ATOM 669 C C . TYR A 1 88 ? 14.600 1.913 0.627 1.00 94.12 88 TYR A C 1
ATOM 671 O O . TYR A 1 88 ? 14.166 1.078 1.421 1.00 94.12 88 TYR A O 1
ATOM 679 N N . GLY A 1 89 ? 15.801 2.472 0.772 1.00 90.88 89 GLY A N 1
ATOM 680 C CA . GLY A 1 89 ? 16.759 2.044 1.792 1.00 90.88 89 GLY A CA 1
ATOM 681 C C . GLY A 1 89 ? 17.366 0.663 1.513 1.00 90.88 89 GLY A C 1
ATOM 682 O O . GLY A 1 89 ? 16.942 -0.061 0.608 1.00 90.88 89 GLY A O 1
ATOM 683 N N . ASN A 1 90 ? 18.376 0.304 2.306 1.00 90.44 90 ASN A N 1
ATOM 684 C CA . ASN A 1 90 ? 19.227 -0.865 2.050 1.00 90.44 90 ASN A CA 1
ATOM 685 C C . ASN A 1 90 ? 18.521 -2.213 2.271 1.00 90.44 90 ASN A C 1
ATOM 687 O O . ASN A 1 90 ? 18.907 -3.200 1.655 1.00 90.44 90 ASN A O 1
ATOM 691 N N . ASP A 1 91 ? 17.485 -2.248 3.112 1.00 91.19 91 ASP A N 1
ATOM 692 C CA . ASP A 1 91 ? 16.808 -3.492 3.514 1.00 91.19 91 ASP A CA 1
ATOM 693 C C . ASP A 1 91 ? 15.562 -3.808 2.673 1.00 91.19 91 ASP A C 1
ATOM 695 O O . ASP A 1 91 ? 14.905 -4.834 2.867 1.00 91.19 91 ASP A O 1
ATOM 699 N N . SER A 1 92 ? 15.189 -2.912 1.758 1.00 93.56 92 SER A N 1
ATOM 700 C CA . SER A 1 92 ? 14.029 -3.124 0.893 1.00 93.56 92 SER A CA 1
ATOM 701 C C . SER A 1 92 ? 14.353 -4.054 -0.272 1.00 93.56 92 SER A C 1
ATOM 703 O O . SER A 1 92 ? 15.497 -4.174 -0.706 1.00 93.56 92 SER A O 1
ATOM 705 N N . LEU A 1 93 ? 13.320 -4.701 -0.814 1.00 94.12 93 LEU A N 1
ATOM 706 C CA . LEU A 1 93 ? 13.461 -5.552 -1.990 1.00 94.12 93 LEU A CA 1
ATOM 707 C C . LEU A 1 93 ? 13.963 -4.720 -3.187 1.00 94.12 93 LEU A C 1
ATOM 709 O O . LEU A 1 93 ? 13.255 -3.793 -3.598 1.00 94.12 93 LEU A O 1
ATOM 713 N N . PRO A 1 94 ? 15.114 -5.060 -3.797 1.00 94.12 94 PRO A N 1
ATOM 714 C CA . PRO A 1 94 ? 15.513 -4.457 -5.056 1.00 94.12 94 PRO A CA 1
ATOM 715 C C . PRO A 1 94 ? 14.649 -5.015 -6.191 1.00 94.12 94 PRO A C 1
ATOM 717 O O . PRO A 1 94 ? 14.648 -6.218 -6.466 1.00 94.12 94 PRO A O 1
ATOM 720 N N . ILE A 1 95 ? 13.922 -4.133 -6.871 1.00 93.88 95 ILE A N 1
ATOM 721 C CA . ILE A 1 95 ? 13.177 -4.454 -8.089 1.00 93.88 95 ILE A CA 1
ATOM 722 C C . ILE A 1 95 ? 13.869 -3.746 -9.262 1.00 93.88 95 ILE A C 1
ATOM 724 O O . ILE A 1 95 ? 13.971 -2.512 -9.232 1.00 93.88 95 ILE A O 1
ATOM 728 N N . PRO A 1 96 ? 14.340 -4.486 -10.288 1.00 92.88 96 PRO A N 1
ATOM 729 C CA . PRO A 1 96 ? 15.001 -3.901 -11.456 1.00 92.88 96 PRO A CA 1
ATOM 730 C C . PRO A 1 96 ? 14.028 -3.060 -12.301 1.00 92.88 96 PRO A C 1
ATOM 732 O O . PRO A 1 96 ? 12.876 -2.845 -11.933 1.00 92.88 96 PRO A O 1
ATOM 735 N N . GLU A 1 97 ? 14.482 -2.530 -13.437 1.00 93.62 97 GLU A N 1
ATOM 736 C CA . GLU A 1 97 ? 13.557 -1.928 -14.402 1.00 93.62 97 GLU A CA 1
ATOM 737 C C . GLU A 1 97 ? 12.684 -2.985 -15.093 1.00 93.62 97 GLU A C 1
ATOM 739 O O . GLU A 1 97 ? 13.164 -4.039 -15.510 1.00 93.62 97 GLU A O 1
ATOM 744 N N . PHE A 1 98 ? 11.406 -2.659 -15.282 1.00 91.69 98 PHE A N 1
ATOM 745 C CA . PHE A 1 98 ? 10.419 -3.490 -15.976 1.00 91.69 98 PHE A CA 1
ATOM 746 C C . PHE A 1 98 ? 9.510 -2.653 -16.905 1.00 91.69 98 PHE A C 1
ATOM 748 O O . PHE A 1 98 ? 8.284 -2.636 -16.754 1.00 91.69 98 PHE A O 1
ATOM 755 N N . PRO A 1 99 ? 10.067 -1.920 -17.894 1.00 87.81 99 PRO A N 1
ATOM 756 C CA . PRO A 1 99 ? 9.275 -1.071 -18.791 1.00 87.81 99 PRO A CA 1
ATOM 757 C C . PRO A 1 99 ? 8.227 -1.859 -19.585 1.00 87.81 99 PRO A C 1
ATOM 759 O O . PRO A 1 99 ? 7.133 -1.348 -19.842 1.00 87.81 99 PRO A O 1
ATOM 762 N N . THR A 1 100 ? 8.537 -3.104 -19.957 1.00 87.81 100 THR A N 1
ATOM 763 C CA . THR A 1 100 ? 7.692 -3.950 -20.807 1.00 87.81 100 THR A CA 1
ATOM 764 C C . 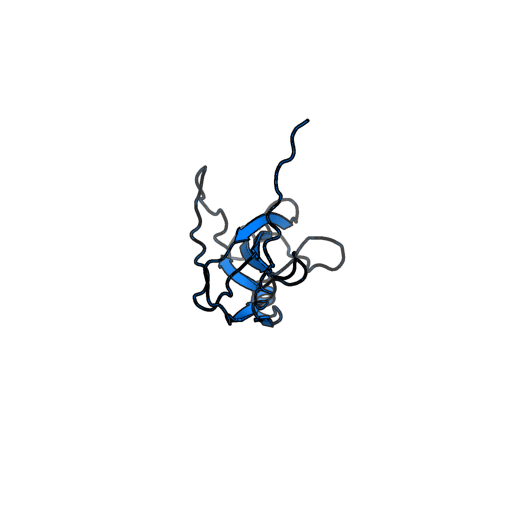THR A 1 100 ? 7.238 -5.204 -20.076 1.00 87.81 100 THR A C 1
ATOM 766 O O . THR A 1 100 ? 7.672 -5.507 -18.968 1.00 87.81 100 THR A O 1
ATOM 769 N N . GLU A 1 101 ? 6.343 -5.958 -20.705 1.00 84.75 101 GLU A N 1
ATOM 770 C CA . GLU A 1 101 ? 5.778 -7.152 -20.085 1.00 84.75 101 GLU A CA 1
ATOM 771 C C . GLU A 1 101 ? 6.733 -8.347 -20.005 1.00 84.75 101 GLU A C 1
ATOM 773 O O . GLU A 1 101 ? 6.431 -9.314 -19.310 1.00 84.75 101 GLU A O 1
ATOM 778 N N . LYS A 1 102 ? 7.867 -8.278 -20.707 1.00 88.38 102 LYS A N 1
ATOM 779 C CA . LYS A 1 102 ? 8.850 -9.363 -20.801 1.00 88.38 102 LYS A CA 1
ATOM 780 C C . LYS A 1 102 ? 9.840 -9.386 -19.637 1.00 88.38 102 LYS A C 1
ATOM 782 O O . LYS A 1 102 ? 10.546 -10.374 -19.473 1.00 88.38 102 LYS A O 1
ATOM 787 N N . GLN A 1 103 ? 9.934 -8.296 -18.877 1.00 91.81 103 GLN A N 1
ATOM 788 C CA . GLN A 1 103 ? 10.805 -8.216 -17.710 1.00 91.81 103 GLN A CA 1
ATOM 789 C C . GLN A 1 103 ? 10.091 -8.706 -16.450 1.00 91.81 103 GLN A C 1
ATOM 791 O O . GLN A 1 103 ? 8.886 -8.503 -16.285 1.00 91.81 103 GLN A O 1
ATOM 796 N N . ASP A 1 104 ? 10.872 -9.310 -15.555 1.00 90.94 104 ASP A N 1
ATOM 797 C CA . ASP A 1 104 ? 10.439 -9.674 -14.211 1.00 90.94 104 ASP A CA 1
ATOM 798 C C . ASP A 1 104 ? 10.226 -8.402 -13.375 1.00 90.94 104 ASP A C 1
ATOM 800 O O . ASP A 1 104 ? 11.174 -7.703 -13.014 1.00 90.94 104 ASP A O 1
ATOM 804 N N . ASP A 1 105 ? 8.965 -8.099 -13.082 1.00 90.38 105 ASP A N 1
ATOM 805 C CA . ASP A 1 105 ? 8.539 -6.987 -12.228 1.00 90.38 105 ASP A CA 1
ATOM 806 C C . ASP A 1 105 ? 8.455 -7.386 -10.745 1.00 90.38 105 ASP A C 1
ATOM 808 O O . ASP A 1 105 ? 7.911 -6.637 -9.927 1.00 90.38 105 ASP A O 1
ATOM 812 N N . LYS A 1 106 ? 8.989 -8.567 -10.394 1.00 93.56 106 LYS A N 1
ATOM 813 C CA . LYS A 1 106 ? 8.898 -9.188 -9.070 1.00 93.56 106 LYS A CA 1
ATOM 814 C C . LYS A 1 106 ? 7.454 -9.295 -8.590 1.00 93.56 106 LYS A C 1
ATOM 816 O O . LYS A 1 106 ? 7.190 -9.139 -7.398 1.00 93.56 106 LYS A O 1
ATOM 821 N N . HIS A 1 107 ? 6.516 -9.579 -9.500 1.00 92.00 107 HIS A N 1
ATOM 822 C CA . HIS A 1 107 ? 5.095 -9.727 -9.182 1.00 92.00 107 HIS A CA 1
ATOM 823 C C . HIS A 1 107 ? 4.844 -10.634 -7.971 1.00 92.00 107 HIS A C 1
ATOM 825 O O . HIS A 1 107 ? 4.088 -10.266 -7.079 1.00 92.00 107 HIS A O 1
ATOM 831 N N . GLU A 1 108 ? 5.562 -11.753 -7.875 1.00 94.19 108 GLU A N 1
ATOM 832 C CA . GLU A 1 108 ? 5.493 -12.700 -6.755 1.00 94.19 108 GLU A CA 1
ATOM 833 C C . GLU A 1 108 ? 5.733 -12.074 -5.368 1.00 94.19 108 GLU A C 1
ATOM 835 O O . GLU A 1 108 ? 5.263 -12.590 -4.354 1.00 94.19 108 GLU A O 1
ATOM 840 N N . ALA A 1 109 ? 6.447 -10.949 -5.286 1.00 94.50 109 ALA A N 1
ATOM 841 C CA . ALA A 1 109 ? 6.647 -10.238 -4.031 1.00 94.50 109 ALA A CA 1
ATOM 842 C C . ALA A 1 109 ? 5.351 -9.588 -3.526 1.00 94.50 109 ALA A C 1
ATOM 844 O O . ALA A 1 109 ? 5.200 -9.400 -2.320 1.00 94.50 109 ALA A O 1
ATOM 845 N N . PHE A 1 110 ? 4.401 -9.274 -4.417 1.00 93.44 110 PHE A N 1
ATOM 846 C CA . PHE A 1 110 ? 3.060 -8.841 -4.024 1.00 93.44 110 PHE A CA 1
ATOM 847 C C . PHE A 1 110 ? 2.255 -9.986 -3.403 1.00 93.44 110 PHE A C 1
ATOM 849 O O . PHE A 1 110 ? 1.491 -9.735 -2.470 1.00 93.44 110 PHE A O 1
ATOM 856 N N . ASP A 1 111 ? 2.437 -11.219 -3.861 1.00 92.94 111 ASP A N 1
ATOM 857 C CA . ASP A 1 111 ? 1.718 -12.376 -3.315 1.00 92.94 111 ASP A CA 1
ATOM 858 C C . ASP A 1 111 ? 2.280 -12.804 -1.954 1.00 92.94 111 ASP A C 1
ATOM 860 O O . ASP A 1 111 ? 1.549 -13.256 -1.080 1.00 92.94 111 ASP A O 1
ATOM 864 N N . LYS A 1 112 ? 3.580 -12.578 -1.730 1.00 95.88 112 LYS A N 1
ATOM 865 C CA . LYS A 1 112 ? 4.283 -12.886 -0.471 1.00 95.88 112 LYS A CA 1
ATOM 866 C C . LYS A 1 112 ? 4.086 -11.832 0.630 1.00 95.88 112 LYS A C 1
ATOM 868 O O . LYS A 1 112 ? 4.703 -11.933 1.694 1.00 95.88 112 LYS A O 1
ATOM 873 N N . ARG A 1 113 ? 3.274 -10.790 0.402 1.00 96.38 113 ARG A N 1
ATOM 874 C CA . ARG A 1 113 ? 3.033 -9.740 1.407 1.00 96.38 113 ARG A CA 1
ATOM 875 C C . ARG A 1 113 ? 2.320 -10.336 2.613 1.00 96.38 113 ARG A C 1
ATOM 877 O O . ARG A 1 113 ? 1.335 -11.053 2.480 1.00 96.38 113 ARG A O 1
ATOM 884 N N . LYS A 1 114 ? 2.818 -9.996 3.799 1.00 97.31 114 LYS A N 1
ATOM 885 C CA . LYS A 1 114 ? 2.257 -10.469 5.063 1.00 97.31 114 LYS A CA 1
ATOM 886 C C . LYS A 1 114 ? 0.814 -9.997 5.209 1.00 97.31 114 LYS A C 1
ATOM 888 O O . LYS A 1 114 ? 0.525 -8.818 4.988 1.00 97.31 114 LYS A O 1
ATOM 893 N N . GLU A 1 115 ? -0.056 -10.914 5.612 1.00 97.81 115 GLU A N 1
ATOM 894 C CA . GLU A 1 115 ? -1.407 -10.573 6.038 1.00 97.81 115 GLU A CA 1
ATOM 895 C C . GLU A 1 115 ? -1.358 -9.754 7.332 1.00 97.81 115 GLU A C 1
ATOM 897 O O . GLU A 1 115 ? -0.480 -9.925 8.181 1.00 97.81 115 GLU A O 1
ATOM 902 N N . ILE A 1 116 ? -2.306 -8.838 7.466 1.00 97.56 116 ILE A N 1
ATOM 903 C CA . ILE A 1 116 ? -2.489 -7.996 8.633 1.00 97.56 116 ILE A CA 1
ATOM 904 C C . ILE A 1 116 ? -3.978 -7.702 8.812 1.00 97.56 116 ILE A C 1
ATOM 906 O O . ILE A 1 116 ? -4.725 -7.529 7.848 1.00 97.56 116 ILE A O 1
ATOM 910 N N . THR A 1 117 ? -4.404 -7.624 10.068 1.00 96.12 117 THR A N 1
ATOM 911 C CA . THR A 1 117 ? -5.751 -7.190 10.436 1.00 96.12 117 THR A CA 1
ATOM 912 C C . THR A 1 117 ? -5.664 -6.022 11.403 1.00 96.12 117 THR A C 1
ATOM 914 O O . THR A 1 117 ? -5.003 -6.115 12.436 1.00 96.12 117 THR A O 1
ATOM 917 N N . ILE A 1 118 ? -6.372 -4.941 11.088 1.00 92.19 118 ILE A N 1
ATOM 918 C CA . ILE A 1 118 ? -6.558 -3.788 11.968 1.00 92.19 118 ILE A CA 1
ATOM 919 C C . ILE A 1 118 ? -8.001 -3.780 12.470 1.00 92.19 118 ILE A C 1
ATOM 921 O O . ILE A 1 118 ? -8.946 -3.957 11.700 1.00 92.19 118 ILE A O 1
ATOM 925 N N . VAL A 1 119 ? -8.172 -3.550 13.769 1.00 87.62 119 VAL A N 1
ATOM 926 C CA . VAL A 1 119 ? -9.480 -3.372 14.410 1.00 87.62 119 VAL A CA 1
ATOM 927 C C . VAL A 1 119 ? -9.642 -1.901 14.774 1.00 87.62 119 VAL A C 1
ATOM 929 O O . VAL A 1 119 ? -8.703 -1.284 15.280 1.00 87.62 119 VAL A O 1
ATOM 932 N N . GLY A 1 120 ? -10.824 -1.337 14.523 1.00 74.81 120 GLY A N 1
ATOM 933 C CA . GLY A 1 120 ? -11.129 0.041 14.899 1.00 74.81 120 GLY A CA 1
ATOM 934 C C . GLY A 1 120 ? -10.923 0.277 16.387 1.00 74.81 120 GLY A C 1
ATOM 935 O O . GLY A 1 120 ? -11.353 -0.521 17.224 1.00 74.81 120 GLY A O 1
ATOM 936 N N . ARG A 1 121 ? -10.276 1.389 16.744 1.00 70.56 121 A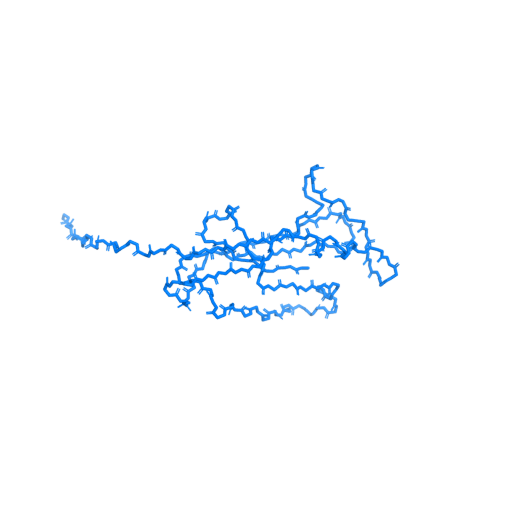RG A N 1
ATOM 937 C CA . ARG A 1 121 ? -10.255 1.826 18.140 1.00 70.56 121 ARG A CA 1
ATOM 938 C C . ARG A 1 121 ? -11.667 2.273 18.496 1.00 70.56 121 ARG A C 1
ATOM 940 O O . ARG A 1 121 ? -12.189 3.193 17.872 1.00 70.56 121 ARG A O 1
ATOM 947 N N . LYS A 1 122 ? -12.262 1.667 19.527 1.00 57.12 122 LYS A N 1
ATOM 948 C CA . LYS A 1 122 ? -13.490 2.198 20.130 1.00 57.12 122 LYS A CA 1
ATOM 949 C C . LYS A 1 122 ? -13.241 3.663 20.467 1.00 57.12 122 LYS A C 1
ATOM 951 O O . LYS A 1 122 ? -12.299 3.970 21.202 1.00 57.12 122 LYS A O 1
ATOM 956 N N . SER A 1 123 ? -14.057 4.560 19.925 1.00 49.75 123 SER A N 1
ATOM 957 C CA . SER A 1 123 ? -14.031 5.966 20.305 1.00 49.75 123 SER A CA 1
ATOM 958 C C . SER A 1 123 ? -14.236 6.044 21.819 1.00 49.75 123 SER A C 1
ATOM 960 O O . SER A 1 123 ? -15.338 5.798 22.310 1.00 49.75 123 SER A O 1
ATOM 962 N N . LYS A 1 124 ? -13.183 6.355 22.587 1.00 39.91 124 LYS A N 1
ATOM 963 C CA . LYS A 1 124 ? -13.385 6.836 23.955 1.00 39.91 124 LYS A CA 1
ATOM 964 C C . LYS A 1 124 ? -14.199 8.113 23.809 1.00 39.91 124 LYS A C 1
ATOM 966 O O . LYS A 1 124 ? -13.752 9.023 23.115 1.00 39.91 124 LYS A O 1
ATOM 971 N N . ALA A 1 125 ? -15.387 8.154 24.409 1.00 38.59 125 ALA A N 1
ATOM 972 C CA . ALA A 1 125 ? -16.201 9.357 24.453 1.00 38.59 125 ALA A CA 1
ATOM 973 C C . ALA A 1 125 ? -15.329 10.497 24.994 1.00 38.59 125 ALA A C 1
ATOM 975 O O . ALA A 1 125 ? -14.961 10.512 26.169 1.00 38.59 125 ALA A O 1
ATOM 976 N N . SER A 1 126 ? -14.919 11.414 24.122 1.00 42.69 126 SER A N 1
ATOM 977 C CA . SER A 1 126 ? -14.219 12.614 24.542 1.00 42.69 126 SER A CA 1
ATOM 978 C C . SER A 1 126 ? -15.245 13.468 25.272 1.00 42.69 126 SER A C 1
ATOM 980 O O . SER A 1 126 ? -16.149 14.019 24.644 1.00 42.69 126 SER A O 1
ATOM 982 N N . GLY A 1 127 ? -15.139 13.543 26.598 1.00 38.62 127 GLY A N 1
ATOM 983 C CA . GLY A 1 127 ? -15.878 14.520 27.383 1.00 38.62 127 GLY A CA 1
ATOM 984 C C . GLY A 1 127 ? -15.552 15.909 26.848 1.00 38.62 127 GLY A C 1
ATOM 985 O O . GLY A 1 127 ? -14.452 16.418 27.055 1.00 38.62 127 GLY A O 1
ATOM 986 N N . ALA A 1 128 ? -16.489 16.499 26.109 1.00 39.62 128 ALA A N 1
ATOM 987 C CA . ALA A 1 128 ? -16.362 17.845 25.587 1.00 39.62 128 ALA A CA 1
ATOM 988 C C . ALA A 1 128 ? -16.353 18.823 26.767 1.00 39.62 128 ALA A C 1
ATOM 990 O O . ALA A 1 128 ? -17.401 19.210 27.288 1.00 39.62 128 ALA A O 1
ATOM 991 N N . LYS A 1 129 ? -15.165 19.231 27.219 1.00 45.00 129 LYS A N 1
ATOM 992 C CA . LYS A 1 129 ? -15.042 20.365 28.130 1.00 45.00 129 LYS A CA 1
ATOM 993 C C . LYS A 1 129 ? -15.250 21.622 27.287 1.00 45.00 129 LYS A C 1
ATOM 995 O O . LYS A 1 129 ? -14.348 22.045 26.572 1.00 45.00 129 LYS A O 1
ATOM 1000 N N . ARG A 1 130 ? -16.470 22.176 27.322 1.00 43.03 130 ARG A N 1
ATOM 1001 C CA . ARG A 1 130 ? -16.798 23.478 26.719 1.00 43.03 130 ARG A CA 1
ATOM 1002 C C . ARG A 1 130 ? -15.771 24.511 27.186 1.00 43.03 130 ARG A C 1
ATOM 1004 O O . ARG A 1 130 ? -15.739 24.857 28.366 1.00 43.03 130 ARG A O 1
ATOM 1011 N N . MET A 1 131 ? -14.953 24.993 26.258 1.00 40.72 131 MET A N 1
ATOM 1012 C CA . MET A 1 131 ? -14.096 26.152 26.464 1.00 40.72 131 MET A CA 1
ATOM 1013 C C . MET A 1 131 ? -15.021 27.374 26.454 1.00 40.72 131 MET A C 1
ATOM 1015 O O . MET A 1 131 ? -15.608 27.705 25.428 1.00 40.72 131 MET A O 1
ATOM 1019 N N . ARG A 1 132 ? -15.259 27.968 27.628 1.00 45.09 132 ARG A N 1
ATOM 1020 C CA . ARG A 1 132 ? -15.913 29.276 27.730 1.00 45.09 132 ARG A CA 1
ATOM 1021 C C . ARG A 1 132 ? -14.850 30.328 27.442 1.00 45.09 132 ARG A C 1
ATOM 1023 O O . ARG A 1 132 ? -13.841 30.362 28.139 1.00 45.09 132 ARG A O 1
ATOM 1030 N N . SER A 1 133 ? -15.077 31.140 26.416 1.00 42.25 133 SER A N 1
ATOM 1031 C CA . SER A 1 133 ? -14.325 32.365 26.175 1.00 42.25 133 SER A CA 1
ATOM 1032 C C . SER A 1 133 ? -14.605 33.334 27.321 1.00 42.25 133 SER A C 1
ATOM 1034 O O . SER A 1 133 ? -15.744 33.747 27.530 1.00 42.25 133 SER A O 1
ATOM 1036 N N . THR A 1 134 ? -13.577 33.669 28.084 1.00 49.66 134 THR A N 1
ATOM 1037 C CA . THR A 1 134 ? -13.549 34.899 28.873 1.00 49.66 134 THR A CA 1
ATOM 1038 C C . THR A 1 134 ? -12.585 35.829 28.155 1.00 49.66 134 THR A C 1
ATOM 1040 O O . THR A 1 134 ? -11.378 35.585 28.178 1.00 49.66 134 THR A O 1
ATOM 1043 N N . GLU A 1 135 ? -13.127 36.814 27.446 1.00 41.00 135 GLU A N 1
ATOM 1044 C CA . GLU A 1 135 ? -12.362 37.968 26.966 1.00 41.00 135 GLU A CA 1
ATOM 1045 C C . GLU A 1 135 ? -12.158 38.955 28.131 1.00 41.00 135 GLU A C 1
ATOM 1047 O O . GLU A 1 135 ? -13.030 39.025 29.006 1.00 41.00 135 GLU A O 1
ATOM 1052 N N . PRO A 1 136 ? -11.019 39.669 28.185 1.00 51.94 136 PRO A N 1
ATOM 1053 C CA . PRO A 1 136 ? -10.849 40.853 29.022 1.00 51.94 136 PRO A CA 1
ATOM 1054 C C . PRO A 1 136 ? -11.518 42.100 28.425 1.00 51.94 136 PRO A C 1
ATOM 1056 O O . PRO A 1 136 ? -11.617 42.191 27.180 1.00 51.94 136 PRO A O 1
#

Radius of gyration: 18.79 Å; chains: 1; bounding box: 38×54×50 Å

Secondary structure (DSSP, 8-state):
-EEEEESSTTSS-EEEEE--S-SSTTPPTT-----PPPTTPBSEEEEEEEEEE-SSSS--EEEEEEEEEE--BTT-EEEEE----BSSSTTSBP-----STTS---THHHHTPPEEEEEPPP--------------

Sequence (136 aa):
MGWALSYDDGKTWVVIKTLIRSCFRGAKKNANYTVPIPKGAPSGKAVFMWLWNNASGVRELYSNCADIEIQGQADGKLTGVVPLIANYGNDSLPIPEFPTEKQDDKHEAFDKRKEITIVGRKSKASGAKRMRSTEP